Protein 7UR7 (pdb70)

B-factor: mean 27.17, std 12.38, range [11.88, 87.02]

Solvent-accessible surface area: 4548 Å² total; per-residue (Å²): 87,143,26,49,111,69,0,57,83,15,68,161,116,109,70,29,0,58,0,45,32,132,92,69,100,77,28,94,21,126,15,68,92,27,17,158,89,11,0,16,13,113,102,143,88,172,75,69,158,14,65,10,171,17,13,124,60,5,86,38,99,128,226

Secondary structure (DSSP, 8-state):
-HHHHHHHHHHHTT--EEEEETTS-EEEE---EE-SSEEEEE-SS-EEEEEGGGEEEEEE---

Structure (mmCIF, N/CA/C/O backbone):
data_7UR7
#
_entry.id   7UR7
#
_cell.length_a   42.191
_cell.length_b   42.191
_cell.length_c   68.450
_cell.angle_alpha   90.000
_cell.angle_beta   90.000
_cell.angle_gamma   120.000
#
_symmetry.space_group_name_H-M   'P 31 2 1'
#
loop_
_entity.id
_entity.type
_entity.pdbx_description
1 polymer 17_bp_sh3
2 water water
#
loop_
_atom_site.group_PDB
_atom_site.id
_atom_site.type_symbol
_atom_site.label_atom_id
_atom_site.label_alt_id
_atom_site.label_comp_id
_atom_site.label_asym_id
_atom_site.label_entity_id
_atom_site.label_seq_id
_atom_site.pdbx_PDB_ins_code
_atom_site.Cartn_x
_atom_site.Cartn_y
_atom_site.Cartn_z
_atom_site.occupancy
_atom_site.B_iso_or_equiv
_atom_site.auth_seq_id
_atom_site.auth_comp_id
_atom_site.auth_asym_id
_atom_site.auth_atom_id
_atom_site.pdbx_PDB_model_num
ATOM 1 N N . SER A 1 2 ? -9.10576 -10.61095 -10.55140 1.000 22.93734 1 SER A N 1
ATOM 2 C CA . SER A 1 2 ? -8.47071 -11.94977 -10.59365 1.000 19.36088 1 SER A CA 1
ATOM 3 C C . SER A 1 2 ? -7.95066 -12.42343 -9.24425 1.000 17.98434 1 SER A C 1
ATOM 4 O O . SER A 1 2 ? -7.13384 -11.76708 -8.61073 1.000 18.64491 1 SER A O 1
ATOM 12 N N . GLU A 1 3 ? -8.38521 -13.62525 -8.86252 1.000 16.97898 2 GLU A N 1
ATOM 13 C CA . GLU A 1 3 ? -7.95508 -14.20150 -7.59494 1.000 17.45533 2 GLU A CA 1
ATOM 14 C C . GLU A 1 3 ? -6.47210 -14.51665 -7.62901 1.000 16.32633 2 GLU A C 1
ATOM 15 O O . GLU A 1 3 ? -5.74773 -14.21850 -6.67575 1.000 18.00273 2 GLU A O 1
ATOM 27 N N . VAL A 1 4 ? -6.00171 -15.07817 -8.74042 1.000 16.01827 3 VAL A N 1
ATOM 28 C CA . VAL A 1 4 ? -4.58749 -15.38483 -8.85168 1.000 14.65506 3 VAL A CA 1
ATOM 29 C C . VAL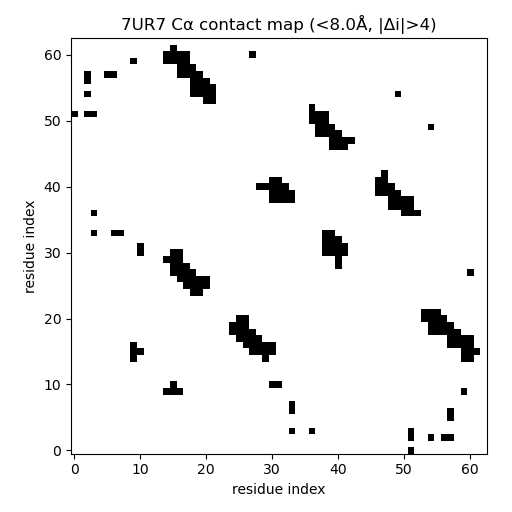 A 1 4 ? -3.76162 -14.11569 -8.87895 1.000 15.61563 3 VAL A C 1
ATOM 30 O O . VAL A 1 4 ? -2.67110 -14.06549 -8.30522 1.000 15.89729 3 VAL A O 1
ATOM 43 N N . LYS A 1 5 ? -4.24575 -13.07622 -9.56677 1.000 15.72627 4 LYS A N 1
ATOM 44 C CA . LYS A 1 5 ? -3.49850 -11.82696 -9.61937 1.000 17.44744 4 LYS A CA 1
ATOM 45 C C . LYS A 1 5 ? -3.25938 -11.27464 -8.21972 1.000 17.53953 4 LYS A C 1
ATOM 46 O O . LYS A 1 5 ? -2.16082 -10.81985 -7.89661 1.000 17.52638 4 LYS A O 1
ATOM 65 N N . GLU A 1 6 ? -4.29911 -11.27196 -7.38585 1.000 18.22125 5 GLU A N 1
ATOM 66 C CA . GLU A 1 6 ? -4.14597 -10.76986 -6.02704 1.000 20.96378 5 GLU A CA 1
ATOM 67 C C . GLU A 1 6 ? -3.07081 -11.53840 -5.27313 1.000 19.33452 5 GLU A C 1
ATOM 68 O O . GLU A 1 6 ? -2.27657 -10.95320 -4.52733 1.000 20.25820 5 GLU A O 1
ATOM 80 N N . LEU A 1 7 ? -3.04157 -12.85143 -5.43020 1.000 18.12915 6 LEU A N 1
ATOM 81 C CA . LEU A 1 7 ? -2.03054 -13.63865 -4.74211 1.000 18.38701 6 LEU A CA 1
ATOM 82 C C . LEU A 1 7 ? -0.63478 -13.37017 -5.29533 1.000 16.41051 6 LEU A C 1
ATOM 83 O O . LEU A 1 7 ? 0.32101 -13.23133 -4.52343 1.000 17.50528 6 LEU A O 1
ATOM 99 N N . LEU A 1 8 ? -0.50060 -13.25957 -6.62338 1.000 15.48411 7 LEU A N 1
ATOM 100 C CA . LEU A 1 8 ? 0.79566 -12.92513 -7.20924 1.000 15.51564 7 LEU A CA 1
ATOM 101 C C . LEU A 1 8 ? 1.30364 -11.59134 -6.67573 1.000 16.75255 7 LEU A C 1
ATOM 102 O O . LEU A 1 8 ? 2.49062 -11.45127 -6.36576 1.000 16.38420 7 LEU A O 1
ATOM 118 N N . GLU A 1 9 ? 0.40670 -10.61085 -6.52878 1.000 17.37643 8 GLU A N 1
ATOM 119 C CA . GLU A 1 9 ? 0.80636 -9.30202 -6.01450 1.000 19.31874 8 GLU A CA 1
ATOM 120 C C . GLU A 1 9 ? 1.32848 -9.40814 -4.58725 1.000 18.97661 8 GLU A C 1
ATOM 121 O O . GLU A 1 9 ? 2.32488 -8.76975 -4.22982 1.000 20.29507 8 GLU A O 1
ATOM 133 N N . GLU A 1 10 ? 0.69914 -10.24802 -3.77105 1.000 19.91092 9 GLU A N 1
ATOM 134 C CA . GLU A 1 10 ? 1.20089 -10.46651 -2.42110 1.000 21.14794 9 GLU A CA 1
ATOM 135 C C . GLU A 1 10 ? 2.58940 -11.10472 -2.43514 1.000 19.10827 9 GLU A C 1
ATOM 136 O O . GLU A 1 10 ? 3.48286 -10.68736 -1.69300 1.000 21.35041 9 GLU A O 1
ATOM 148 N N . PHE A 1 11 ? 2.78827 -12.14491 -3.24663 1.000 18.01596 10 PHE A N 1
ATOM 149 C CA . PHE A 1 11 ? 4.10132 -12.78145 -3.26112 1.000 17.93435 10 PHE A CA 1
ATOM 150 C C . PHE A 1 11 ? 5.17088 -11.80976 -3.75306 1.000 18.11587 10 PHE A C 1
ATOM 151 O O . PHE A 1 11 ? 6.28807 -11.77110 -3.22343 1.000 18.69230 10 PHE A O 1
ATOM 168 N N . LEU A 1 12 ? 4.84764 -11.01006 -4.76709 1.000 17.88704 11 LEU A N 1
ATOM 169 C CA . LEU A 1 12 ? 5.80867 -10.02713 -5.24916 1.000 19.07661 11 LEU A CA 1
ATOM 170 C C . LEU A 1 12 ? 6.13021 -9.01077 -4.15962 1.000 20.11621 11 LEU A C 1
ATOM 171 O O . LEU A 1 12 ? 7.30001 -8.68684 -3.93390 1.000 21.15834 11 LEU A O 1
ATOM 187 N N . LYS A 1 13 ? 5.10487 -8.51783 -3.45207 1.000 22.00589 12 LYS A N 1
ATOM 188 C CA . LYS A 1 13 ? 5.33333 -7.56451 -2.36867 1.000 24.19833 12 LYS A CA 1
ATOM 189 C C . LYS A 1 13 ? 6.24188 -8.14664 -1.29597 1.000 23.49553 12 LYS A C 1
ATOM 190 O O . LYS A 1 13 ? 7.08470 -7.43999 -0.73739 1.000 25.06141 12 LYS A O 1
ATOM 209 N N . ARG A 1 14 ? 6.06112 -9.42027 -0.96885 1.000 21.95593 13 ARG A N 1
ATOM 210 C CA . ARG A 1 14 ? 6.85455 -10.08087 0.05541 1.000 22.50073 13 ARG A CA 1
ATOM 211 C C . ARG A 1 14 ? 8.16473 -10.64920 -0.46993 1.000 21.38478 13 ARG A C 1
ATOM 212 O O . ARG A 1 14 ? 8.90384 -11.26992 0.30209 1.000 22.82435 13 ARG A O 1
ATOM 233 N N . ASN A 1 15 ? 8.46788 -10.46354 -1.75429 1.000 20.00304 14 ASN A N 1
ATOM 234 C CA . ASN A 1 15 ? 9.73540 -10.90437 -2.32494 1.000 20.19250 14 ASN A CA 1
ATOM 235 C C . ASN A 1 15 ? 9.87526 -12.42233 -2.26055 1.000 18.33439 14 ASN A C 1
ATOM 236 O O . ASN A 1 15 ? 10.96120 -12.95168 -2.00751 1.000 19.02127 14 ASN A O 1
ATOM 247 N N . LYS A 1 16 ? 8.77256 -13.13734 -2.52220 1.000 17.26053 15 LYS A N 1
ATOM 248 C CA . LYS A 1 16 ? 8.80802 -14.58614 -2.42924 1.000 16.77105 15 LYS A CA 1
ATOM 249 C C . LYS A 1 16 ? 8.78736 -15.23683 -3.80411 1.000 15.43402 15 LYS A C 1
ATOM 250 O O . LYS A 1 16 ? 8.01566 -14.80881 -4.66560 1.000 15.66828 15 LYS A O 1
ATOM 269 N N . PRO A 1 17 ? 9.56012 -16.30725 -4.00913 1.000 14.56021 16 PRO A N 1
ATOM 270 C CA . PRO A 1 17 ? 9.51135 -17.03920 -5.28721 1.000 13.49962 16 PRO A CA 1
ATOM 271 C C . PRO A 1 17 ? 8.25147 -17.88610 -5.33426 1.000 12.70476 16 PRO A C 1
ATOM 272 O O . PRO A 1 17 ? 7.66520 -18.20303 -4.28849 1.000 13.69687 16 PRO A O 1
ATOM 283 N N . VAL A 1 18 ? 7.80801 -18.20597 -6.56290 1.000 12.56550 17 VAL A N 1
ATOM 284 C CA . VAL A 1 18 ? 6.50674 -18.80650 -6.78252 1.000 12.92593 17 VAL A CA 1
ATOM 285 C C . VAL A 1 18 ? 6.58891 -20.06343 -7.63084 1.000 13.41008 17 VAL A C 1
ATOM 286 O O . VAL A 1 18 ? 7.53858 -20.28911 -8.38003 1.000 13.43404 17 VAL A O 1
ATOM 299 N N . ARG A 1 19 ? 5.52994 -20.86616 -7.50363 1.000 13.67857 18 ARG A N 1
ATOM 300 C CA . ARG A 1 19 ? 5.27263 -22.03306 -8.33818 1.000 14.03390 18 ARG A CA 1
ATOM 301 C C . ARG A 1 19 ? 3.94309 -21.79872 -9.04490 1.000 13.94435 18 ARG A C 1
ATOM 302 O O . ARG A 1 19 ? 2.89214 -21.81559 -8.41384 1.000 15.25503 18 ARG A O 1
ATOM 323 N N . ILE A 1 20 ? 3.99117 -21.55143 -10.34387 1.000 13.05228 19 ILE A N 1
ATOM 324 C CA . ILE A 1 20 ? 2.80465 -21.25234 -11.14008 1.000 13.22071 19 ILE A CA 1
ATOM 325 C C . ILE A 1 20 ? 2.38162 -22.52800 -11.85515 1.000 14.27339 19 ILE A C 1
ATOM 326 O O . ILE A 1 20 ? 3.14973 -23.08951 -12.64141 1.000 16.41831 19 ILE A O 1
ATOM 342 N N . HIS A 1 21 ? 1.15938 -22.97245 -11.59740 1.000 15.22888 20 HIS A N 1
ATOM 343 C CA . HIS A 1 21 ? 0.58680 -24.14301 -12.24298 1.000 17.67646 20 HIS A CA 1
ATOM 344 C C . HIS A 1 21 ? -0.20579 -23.64001 -13.44280 1.000 15.77361 20 HIS A C 1
ATOM 345 O O . HIS A 1 21 ? -1.26225 -23.02078 -13.29407 1.000 15.78684 20 HIS A O 1
ATOM 359 N N . HIS A 1 22 ? 0.35766 -23.85855 -14.61667 1.000 16.71576 21 HIS A N 1
ATOM 360 C CA . HIS A 1 22 ? -0.22547 -23.39804 -15.85005 1.000 17.55281 21 HIS A CA 1
ATOM 361 C C . HIS A 1 22 ? -1.24270 -24.40213 -16.34859 1.000 21.03459 21 HIS A C 1
ATOM 362 O O . HIS A 1 22 ? -1.14718 -25.60254 -16.08167 1.000 23.78217 21 HIS A O 1
ATOM 376 N N . LYS A 1 23 ? -2.23705 -23.89801 -17.07730 1.000 20.20578 22 LYS A N 1
ATOM 377 C CA . LYS A 1 23 ? -3.32800 -24.77076 -17.48806 1.000 22.66368 22 LYS A CA 1
ATOM 378 C C . LYS A 1 23 ? -2.79811 -25.98257 -18.23456 1.000 22.49009 22 LYS A C 1
ATOM 379 O O . LYS A 1 23 ? -3.46738 -27.01885 -18.27846 1.000 23.62175 22 LYS A O 1
ATOM 398 N N . ASN A 1 24 ? -1.61158 -25.87561 -18.82313 1.000 21.46891 23 ASN A N 1
ATOM 399 C CA . ASN A 1 24 ? -1.04349 -26.95340 -19.61915 1.000 20.52412 23 ASN A CA 1
ATOM 400 C C . ASN A 1 24 ? -0.35707 -28.01963 -18.77442 1.000 22.58218 23 ASN A C 1
ATOM 401 O O . ASN A 1 24 ? 0.21585 -28.96363 -19.33179 1.000 22.44529 23 ASN A O 1
ATOM 412 N N . GLY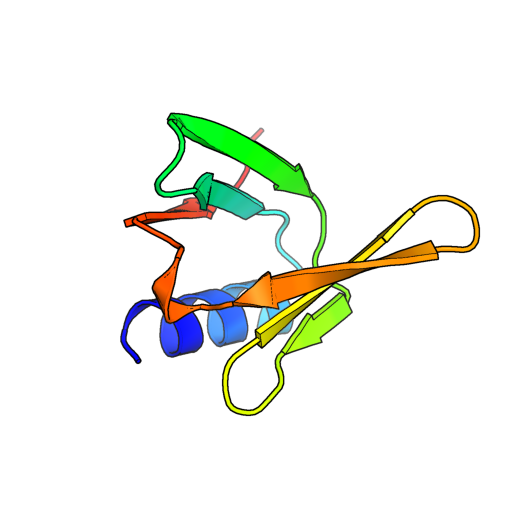 A 1 25 ? -0.46583 -27.93010 -17.44848 1.000 21.37432 24 GLY A N 1
ATOM 413 C CA . GLY A 1 25 ? 0.14578 -28.89085 -16.56356 1.000 23.51651 24 GLY A CA 1
ATOM 414 C C . GLY A 1 25 ? 1.55968 -28.57201 -16.13162 1.000 25.80621 24 GLY A C 1
ATOM 415 O O . GLY A 1 25 ? 2.06147 -29.22935 -15.20127 1.000 27.13527 24 GLY A O 1
ATOM 419 N N . GLU A 1 26 ? 2.21738 -27.59075 -16.76391 1.000 25.25098 25 GLU A N 1
ATOM 420 C CA . GLU A 1 26 ? 3.55993 -27.22528 -16.34699 1.000 25.78792 25 GLU A CA 1
ATOM 421 C C . GLU A 1 26 ? 3.50996 -26.52507 -15.00629 1.000 23.42707 25 GLU A C 1
ATOM 422 O O . GLU A 1 26 ? 2.56835 -25.78913 -14.69787 1.000 24.19820 25 GLU A O 1
ATOM 434 N N . GLU A 1 27 ? 4.54799 -26.74279 -14.23224 1.000 21.51903 26 GLU A N 1
ATOM 435 C CA . GLU A 1 27 ? 4.79418 -26.04068 -12.98962 1.000 21.51111 26 GLU A CA 1
ATOM 436 C C . GLU A 1 27 ? 5.98488 -25.12795 -13.24813 1.000 18.94243 26 GLU A C 1
ATOM 437 O O . GLU A 1 27 ? 7.11335 -25.59688 -13.42503 1.000 21.68461 26 GLU A O 1
ATOM 449 N N . ILE A 1 28 ? 5.71858 -23.83358 -13.29482 1.000 16.31314 27 ILE A N 1
ATOM 450 C CA . ILE A 1 28 ? 6.70546 -22.81751 -13.62765 1.000 14.62348 27 ILE A CA 1
ATOM 451 C C . ILE A 1 28 ? 7.17163 -22.20476 -12.31551 1.000 14.47866 27 ILE A C 1
ATOM 452 O O . ILE A 1 28 ? 6.43311 -21.47264 -11.65496 1.000 14.74458 27 ILE A O 1
ATOM 468 N N . LYS A 1 29 ? 8.40018 -22.52558 -11.93382 1.000 14.30759 28 LYS A N 1
ATOM 469 C CA . LYS A 1 29 ? 8.98144 -22.10768 -10.66357 1.000 14.64719 28 LYS A CA 1
ATOM 470 C C . LYS A 1 29 ? 10.00275 -21.01641 -10.95432 1.000 13.80745 28 LYS A C 1
ATOM 471 O O . LYS A 1 29 ? 10.99859 -21.25914 -11.6485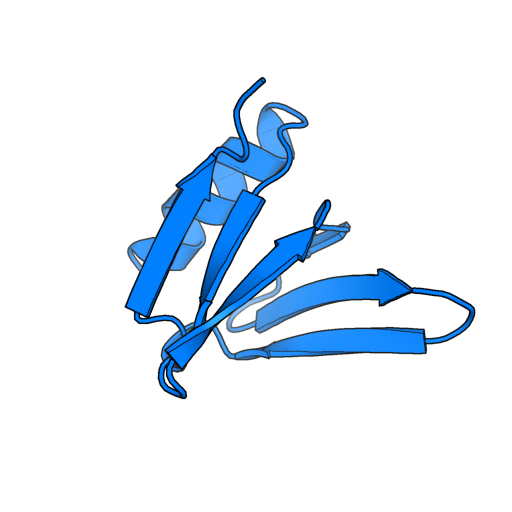3 1.000 14.44715 28 LYS A O 1
ATOM 490 N N . VAL A 1 30 ? 9.72521 -19.80974 -10.46373 1.000 12.83128 29 VAL A N 1
ATOM 491 C CA . VAL A 1 30 ? 10.47210 -18.62598 -10.84052 1.000 13.46281 29 VAL A CA 1
ATOM 492 C C . VAL A 1 30 ? 10.30800 -17.54688 -9.79060 1.000 13.35486 29 VAL A C 1
ATOM 493 O O . VAL A 1 30 ? 9.41096 -17.60750 -8.94495 1.000 14.06030 29 VAL A O 1
ATOM 506 N N . ARG A 1 31 ? 11.11158 -16.50368 -9.91783 1.000 13.28116 30 ARG A N 1
ATOM 507 C CA . ARG A 1 31 ? 10.89623 -15.23583 -9.23531 1.000 13.96029 30 ARG A CA 1
ATOM 508 C C . ARG A 1 31 ? 10.24166 -14.28033 -10.22807 1.000 14.40505 30 ARG A C 1
ATOM 509 O O . ARG A 1 31 ? 10.72508 -14.12532 -11.35316 1.000 16.67076 30 ARG A O 1
ATOM 530 N N . ILE A 1 32 ? 9.14491 -13.67113 -9.85472 1.000 15.54462 31 ILE A N 1
ATOM 531 C CA . ILE A 1 32 ? 8.44835 -12.80575 -10.80222 1.000 16.27727 31 ILE A CA 1
ATOM 532 C C . ILE A 1 32 ? 8.97995 -11.38012 -10.72444 1.000 17.16324 31 ILE A C 1
ATOM 533 O O . ILE A 1 32 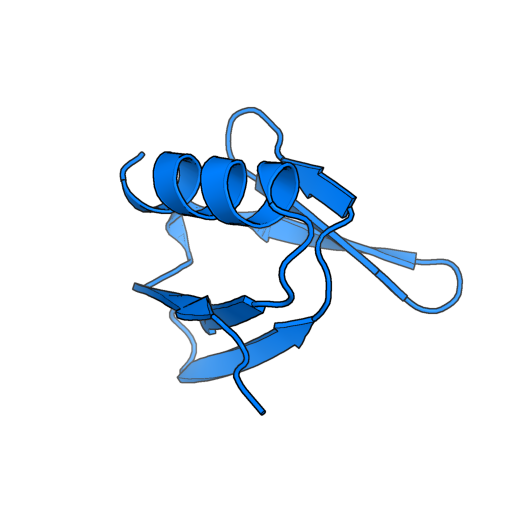? 9.51771 -10.92894 -9.70474 1.000 18.48958 31 ILE A O 1
ATOM 549 N N . THR A 1 33 ? 8.87055 -10.68404 -11.85468 1.000 17.72645 32 THR A N 1
ATOM 550 C CA . THR A 1 33 ? 9.40111 -9.33805 -12.00865 1.000 19.45028 32 THR A CA 1
ATOM 551 C C . THR A 1 33 ? 8.33508 -8.25781 -12.09631 1.000 21.03728 32 THR A C 1
ATOM 552 O O . THR A 1 33 ? 8.56848 -7.14107 -11.62894 1.000 23.42693 32 THR A O 1
ATOM 563 N N . HIS A 1 34 ? 7.18058 -8.55693 -12.68155 1.000 19.38986 33 HIS A N 1
ATOM 564 C CA . HIS A 1 34 ? 6.18933 -7.54182 -12.99521 1.000 20.18199 33 HIS A CA 1
ATOM 565 C C . HIS A 1 34 ? 4.82957 -8.21327 -13.08494 1.000 19.25027 33 HIS A C 1
ATOM 566 O O . HIS A 1 34 ? 4.71765 -9.35033 -13.55418 1.000 19.02662 33 HIS A O 1
ATOM 580 N N . ILE A 1 35 ? 3.80876 -7.51146 -12.60904 1.000 19.22656 34 ILE A N 1
ATOM 581 C CA . ILE A 1 35 ? 2.42115 -7.92296 -12.76994 1.000 19.27143 34 ILE A CA 1
ATOM 582 C C . ILE A 1 35 ? 1.70172 -6.78311 -13.47002 1.000 21.46369 34 ILE A C 1
ATOM 583 O O . ILE A 1 35 ? 1.66547 -5.66118 -12.95457 1.000 23.47171 34 ILE A O 1
ATOM 599 N N . GLY A 1 36 ? 1.12767 -7.07791 -14.63425 1.000 22.68228 35 GLY A N 1
ATOM 600 C CA . GLY A 1 36 ? 0.34408 -6.13074 -15.38931 1.000 24.55616 35 GLY A CA 1
ATOM 601 C C . GLY A 1 36 ? -1.14231 -6.28284 -15.13593 1.000 27.37753 35 GLY A C 1
ATOM 602 O O . GLY A 1 36 ? -1.58311 -6.90490 -14.16788 1.000 28.38291 35 GLY A O 1
ATOM 606 N N . GLU A 1 37 ? -1.92981 -5.68395 -16.02551 1.000 28.99622 36 GLU A N 1
ATOM 607 C CA . GLU A 1 37 ? -3.37339 -5.75558 -15.85568 1.000 32.16771 36 GLU A CA 1
ATOM 608 C C . GLU A 1 37 ? -3.84507 -7.20001 -15.87451 1.000 29.90427 36 GLU A C 1
ATOM 609 O O . GLU A 1 37 ? -4.67813 -7.60556 -15.05596 1.000 30.40690 36 GLU A O 1
ATOM 621 N N . ASP A 1 38 ? -3.29831 -7.99601 -16.78575 1.000 28.98046 37 ASP A N 1
ATOM 622 C CA . ASP A 1 38 ? -3.80461 -9.33592 -17.03856 1.000 30.05694 37 ASP A CA 1
ATOM 623 C C . ASP A 1 38 ? -2.68132 -10.34655 -17.20783 1.000 24.33776 37 ASP A C 1
ATOM 624 O O . ASP A 1 38 ? -2.95391 -11.48555 -17.60673 1.000 21.47438 37 ASP A O 1
ATOM 633 N N . THR A 1 39 ? -1.43731 -9.96811 -16.92170 1.000 21.84535 38 THR A N 1
ATOM 634 C CA . THR A 1 39 ? -0.29110 -10.81943 -17.18561 1.000 20.40048 38 THR A CA 1
ATOM 635 C C . THR A 1 39 ? 0.67005 -10.77632 -16.00517 1.000 17.95280 38 THR A C 1
ATOM 636 O O . THR A 1 39 ? 0.63098 -9.87262 -15.16752 1.000 19.70815 38 THR A O 1
ATOM 647 N N . VAL A 1 40 ? 1.51457 -11.79225 -15.92320 1.000 15.74735 39 VAL A N 1
ATOM 648 C CA . VAL A 1 40 ? 2.62705 -11.80352 -14.99003 1.000 15.97091 39 VAL A CA 1
ATOM 649 C C . VAL A 1 40 ? 3.87099 -12.15894 -15.77843 1.000 14.84190 39 VAL A C 1
ATOM 650 O O . VAL A 1 40 ? 3.81069 -12.94694 -16.73511 1.000 15.52621 39 VAL A O 1
ATOM 663 N N . GLU A 1 41 ? 4.98624 -11.54687 -15.41101 1.000 15.41040 40 GLU A N 1
ATOM 664 C CA . GLU A 1 41 ? 6.21687 -11.67658 -16.15975 1.000 17.65796 40 GLU A CA 1
ATOM 665 C C . GLU A 1 41 ? 7.37055 -12.12197 -15.27094 1.000 15.85257 40 GLU A C 1
ATOM 666 O O . GLU A 1 41 ? 7.38702 -11.88037 -14.05557 1.000 16.91312 40 GLU A O 1
ATOM 678 N N . PHE A 1 42 ? 8.33726 -12.78593 -15.90115 1.000 16.07098 41 PHE A N 1
ATOM 679 C CA . PHE A 1 42 ? 9.63247 -13.08521 -15.30926 1.000 17.12894 41 PHE A CA 1
ATOM 680 C C . PHE A 1 42 ? 10.66799 -12.88964 -16.40905 1.000 17.33963 41 PHE A C 1
ATOM 681 O O . PHE A 1 42 ? 10.35470 -12.87200 -17.60156 1.000 17.26311 41 PHE A O 1
ATOM 698 N N . GLU A 1 43 ? 11.90304 -12.69096 -16.02035 1.000 22.53496 42 GLU A N 1
ATOM 699 C CA . GLU A 1 43 ? 12.94833 -12.44110 -16.99225 1.000 27.42502 42 GLU A CA 1
ATOM 700 C C . GLU A 1 43 ? 13.92074 -13.59148 -16.91013 1.000 28.35146 42 GLU A C 1
ATOM 701 O O . GLU A 1 43 ? 14.21704 -14.09964 -15.82365 1.000 31.43843 42 GLU A O 1
ATOM 713 N N . LEU A 1 44 ? 14.39465 -14.01982 -18.06122 1.000 27.39080 43 LEU A N 1
ATOM 714 C CA . LEU A 1 44 ? 15.33470 -15.12408 -18.08359 1.000 29.81728 43 LEU A CA 1
ATOM 715 C C . LEU A 1 44 ? 16.22474 -14.92014 -19.29300 1.000 23.46663 43 LEU A C 1
ATOM 716 O O . LEU A 1 44 ? 15.77623 -15.09387 -20.43738 1.000 19.71614 43 LEU A O 1
ATOM 732 N N . ASN A 1 45 ? 17.46177 -14.48681 -19.05863 1.000 22.48222 44 ASN A N 1
ATOM 733 C CA . ASN A 1 45 ? 18.50604 -14.56681 -20.07347 1.000 20.47421 44 ASN A CA 1
ATOM 734 C C . ASN A 1 45 ? 18.19896 -13.76126 -21.33350 1.000 20.68466 44 ASN A C 1
ATOM 735 O O . ASN A 1 45 ? 18.29863 -14.26792 -22.44705 1.000 21.84789 44 ASN A O 1
ATOM 746 N N . GLY A 1 46 ? 17.86850 -12.48100 -21.15997 1.000 21.51889 45 GLY A N 1
ATOM 747 C CA . GLY A 1 46 ? 17.64656 -11.60374 -22.28004 1.000 21.88207 45 GLY A CA 1
ATOM 748 C C . GLY A 1 46 ? 16.26083 -11.68052 -22.84767 1.000 21.22423 45 GLY A C 1
ATOM 749 O O . GLY A 1 46 ? 16.02112 -11.15438 -23.94786 1.000 21.92683 45 GLY A O 1
ATOM 753 N N . ARG A 1 47 ? 15.34437 -12.30270 -22.12736 1.000 20.45295 46 ARG A N 1
ATOM 754 C CA . ARG A 1 47 ? 13.99903 -12.46261 -22.58913 1.000 20.12661 46 ARG A CA 1
ATOM 755 C C . ARG A 1 47 ? 13.04997 -12.24455 -21.43803 1.000 17.15542 46 ARG A C 1
ATOM 756 O O . ARG A 1 47 ? 13.27221 -12.70947 -20.32230 1.000 20.88194 46 ARG A O 1
ATOM 777 N N . THR A 1 48 ? 11.97252 -11.57567 -21.73135 1.000 15.93156 47 THR A N 1
ATOM 778 C CA . THR A 1 48 ? 10.84377 -11.52087 -20.83347 1.000 16.69744 47 THR A CA 1
ATOM 779 C C . THR A 1 48 ? 9.85639 -12.60448 -21.23313 1.000 16.68684 47 THR A C 1
ATOM 780 O O . THR A 1 48 ? 9.54264 -12.77520 -22.42146 1.000 19.32904 47 THR A O 1
ATOM 791 N N . HIS A 1 49 ? 9.42985 -13.37683 -20.25319 1.000 15.74986 48 HIS A N 1
ATOM 792 C CA . HIS A 1 49 ? 8.38536 -14.36493 -20.43164 1.000 15.53163 48 HIS A CA 1
ATOM 793 C C . HIS A 1 49 ? 7.12471 -13.79895 -19.81812 1.000 16.45263 48 HIS A C 1
ATOM 794 O O . HIS A 1 49 ? 7.13536 -13.39253 -18.65568 1.000 19.54222 48 HIS A O 1
ATOM 808 N N . ARG A 1 50 ? 6.03619 -13.82679 -20.55521 1.000 15.17361 49 ARG A N 1
ATOM 809 C CA . ARG A 1 50 ? 4.77385 -13.28412 -20.09109 1.000 17.30282 49 ARG A CA 1
ATOM 810 C C . ARG A 1 50 ? 3.72775 -14.38417 -20.10181 1.000 17.97372 49 ARG A C 1
ATOM 811 O O . ARG A 1 50 ? 3.57010 -15.09917 -21.10383 1.000 19.62388 49 ARG A O 1
ATOM 832 N N . ILE A 1 51 ? 3.03396 -14.52211 -18.97892 1.000 15.99215 50 ILE A N 1
ATOM 833 C CA . ILE A 1 51 ? 1.98261 -15.50727 -18.81525 1.000 16.53425 50 ILE A CA 1
ATOM 834 C C . ILE A 1 51 ? 0.68498 -14.75589 -18.61362 1.000 15.64460 50 ILE A C 1
ATOM 835 O O . ILE A 1 51 ? 0.61665 -13.83967 -17.78575 1.000 16.58944 50 ILE A O 1
ATOM 851 N N . ASN A 1 52 ? -0.35109 -15.14598 -19.34691 1.000 14.91301 51 ASN A N 1
ATOM 852 C CA . ASN A 1 52 ? -1.66933 -14.58690 -19.10798 1.000 15.56311 51 ASN A CA 1
ATOM 853 C C . ASN A 1 52 ? -2.23281 -15.17020 -17.82376 1.000 15.31025 51 ASN A C 1
ATOM 854 O O . ASN A 1 52 ? -2.23741 -16.38981 -17.64213 1.000 15.06828 51 ASN A O 1
ATOM 865 N N . ILE A 1 53 ? -2.73378 -14.30603 -16.93945 1.000 14.66562 52 ILE A N 1
ATOM 866 C CA . ILE A 1 53 ? -3.18197 -14.79395 -15.64370 1.000 15.38930 52 ILE A CA 1
ATOM 867 C C . ILE A 1 53 ? -4.37747 -15.71387 -15.80858 1.000 15.14978 52 ILE A C 1
ATOM 868 O O . ILE A 1 53 ? -4.54009 -16.66118 -15.03972 1.000 14.95776 52 ILE A O 1
ATOM 884 N N . LYS A 1 54 ? -5.19972 -15.50631 -16.83878 1.000 14.78660 53 LYS A N 1
ATOM 885 C CA . LYS A 1 54 ? -6.33307 -16.39350 -17.04376 1.000 15.02868 53 LYS A CA 1
ATOM 886 C C . LYS A 1 54 ? -5.91375 -17.80811 -17.41721 1.000 14.75225 53 LYS A C 1
ATOM 887 O O . LYS A 1 54 ? -6.76886 -18.69744 -17.36434 1.000 14.52609 53 LYS A O 1
ATOM 906 N N . ASP A 1 55 ? -4.64146 -18.03260 -17.77480 1.000 13.67069 54 ASP A N 1
ATOM 907 C CA . ASP A 1 55 ? -4.12841 -19.35129 -18.09912 1.000 13.83124 54 ASP A CA 1
ATOM 908 C C . ASP A 1 55 ? -3.54835 -20.07777 -16.89271 1.000 13.39952 54 ASP A 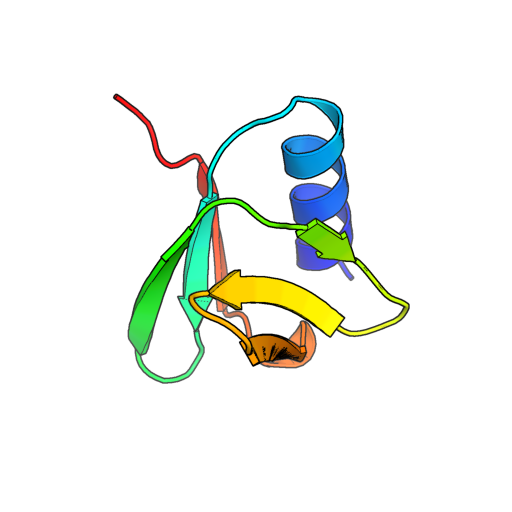C 1
ATOM 909 O O . ASP A 1 55 ? -3.02918 -21.18308 -17.04656 1.000 14.86554 54 ASP A O 1
ATOM 918 N N . ILE A 1 56 ? -3.59953 -19.48128 -15.70650 1.000 12.82587 55 ILE A N 1
ATOM 919 C CA . ILE A 1 56 ? -3.00108 -20.02838 -14.49801 1.000 12.85220 55 ILE A CA 1
ATOM 920 C C . ILE A 1 56 ? -4.07229 -20.73909 -13.69293 1.000 13.88916 55 ILE A C 1
ATOM 921 O O . ILE A 1 56 ? -5.08701 -20.13865 -13.32476 1.000 15.23400 55 ILE A O 1
ATOM 937 N N . L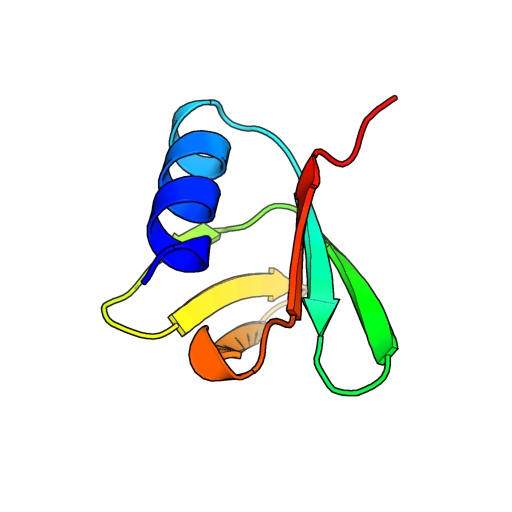EU A 1 57 ? -3.82729 -22.01489 -13.41631 1.000 14.92881 56 LEU A N 1
ATOM 938 C CA . LEU A 1 57 ? -4.72888 -22.77327 -12.56197 1.000 18.10015 56 LEU A CA 1
ATOM 939 C C . LEU A 1 57 ? -4.56212 -22.38874 -11.09815 1.000 19.47139 56 LEU A C 1
ATOM 940 O O . LEU A 1 57 ? -5.55086 -22.26380 -10.37004 1.000 22.43733 56 LEU A O 1
ATOM 956 N N . ASP A 1 58 ? -3.32128 -22.20365 -10.65266 1.000 17.69491 57 ASP A N 1
ATOM 957 C CA . ASP A 1 58 ? -3.00598 -22.00356 -9.24564 1.000 18.43702 57 ASP A CA 1
ATOM 958 C C . ASP A 1 58 ? -1.60901 -21.40759 -9.15044 1.000 16.16312 57 ASP A C 1
ATOM 959 O O . ASP A 1 58 ? -0.78044 -21.59781 -10.03901 1.000 14.71828 57 ASP A O 1
ATOM 968 N N . VAL A 1 59 ? -1.34309 -20.73168 -8.02712 1.000 16.20249 58 VAL A N 1
ATOM 969 C CA . VAL A 1 59 ? 0.00146 -20.29076 -7.67312 1.000 15.16840 58 VAL A CA 1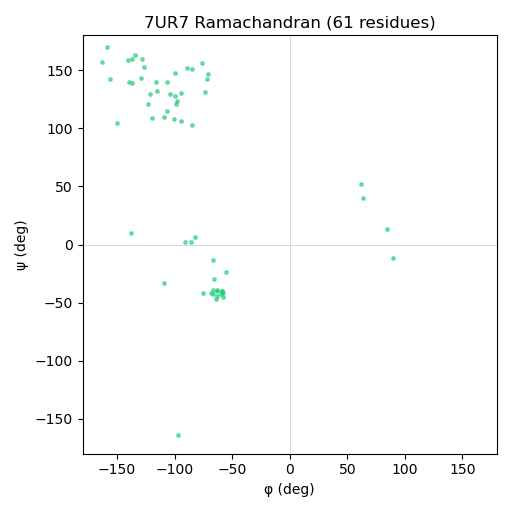
ATOM 970 C C . VAL A 1 59 ? 0.21364 -20.57277 -6.19516 1.000 15.92346 58 VAL A C 1
ATOM 971 O O . VAL A 1 59 ? -0.69279 -20.38537 -5.36979 1.000 17.66578 58 VAL A O 1
ATOM 984 N N . LYS A 1 60 ? 1.41362 -21.04597 -5.87390 1.000 15.79985 59 LYS A N 1
ATOM 985 C CA . LYS A 1 60 ? 1.82122 -21.33219 -4.51074 1.000 17.08966 59 LYS A CA 1
ATOM 986 C C . LYS A 1 60 ? 3.21438 -20.76339 -4.31174 1.000 14.73412 59 LYS A C 1
ATOM 987 O O . LYS A 1 60 ? 3.91026 -20.46521 -5.28066 1.000 15.41017 59 LYS A O 1
ATOM 1006 N N . GLU A 1 61 ? 3.62614 -20.61883 -3.05582 1.000 15.09974 60 GLU A N 1
ATOM 1007 C CA . GLU A 1 61 ? 4.99694 -20.21661 -2.77962 1.000 14.60234 60 GLU A CA 1
ATOM 1008 C C . GLU A 1 61 ? 5.95557 -21.35972 -3.08301 1.000 15.26817 60 GLU A C 1
ATOM 1009 O O . GLU A 1 61 ? 5.65179 -22.53238 -2.83738 1.000 16.11828 60 GLU A O 1
ATOM 1021 N N . TRP A 1 62 ? 7.11339 -21.01639 -3.62280 1.000 14.85504 61 TRP A N 1
ATOM 1022 C CA . TRP A 1 62 ? 8.20817 -21.96469 -3.79523 1.000 16.03675 61 TRP A CA 1
ATOM 1023 C C . TRP A 1 62 ? 8.95791 -21.97660 -2.47073 1.000 17.52643 61 TRP A C 1
ATOM 1024 O O . TRP A 1 62 ? 9.69165 -21.04024 -2.14368 1.000 18.50267 61 TRP A O 1
ATOM 1045 N N . LEU A 1 63 ? 8.71981 -23.01697 -1.68400 1.000 20.29783 62 LEU A N 1
ATOM 1046 C CA . LEU A 1 63 ? 9.19553 -23.08281 -0.31772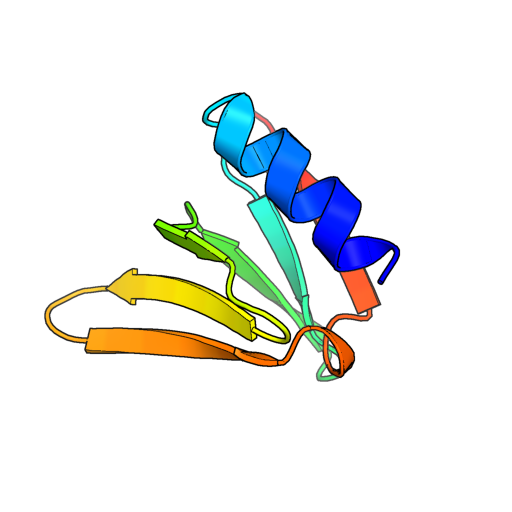 1.000 24.36418 62 LEU A CA 1
ATOM 1047 C C . LEU A 1 63 ? 10.45414 -23.92948 -0.24148 1.000 30.59904 62 LEU A C 1
ATOM 1048 O O . LEU A 1 63 ? 10.62606 -24.89191 -0.99370 1.000 31.69647 62 LEU A O 1
ATOM 1064 N N . GLU A 1 64 ? 11.32342 -23.56479 0.69377 1.000 37.44195 63 GLU A N 1
ATOM 1065 C CA . GLU A 1 64 ? 12.51342 -24.33619 1.01316 1.000 45.14285 63 GLU A CA 1
ATOM 1066 C C . GLU A 1 64 ? 12.08176 -25.50921 1.88696 1.000 46.12708 63 GLU A C 1
ATOM 1067 O O . GLU A 1 64 ? 12.47095 -26.65383 1.65714 1.000 46.04016 63 GLU A O 1
#

Radius of gyration: 10.6 Å; Cα contacts (8 Å, |Δi|>4): 109; chains: 1; bounding box: 27×23×24 Å

Foldseek 3Di:
DVQLVVLVVCLVVQFWKFWQFLVRDTDTGGWDDDDPFWTWDDDDHDIDIDGNVRTPDMDTPDD

Sequence (63 aa):
SEVKELLEEFLKRNKPVRIHHKNGEEIKVRITHIGEDTVEFELNGRTHRINIKDILDVKEWLE

Nearest PDB structures (foldseek):
  7ur7-assembly1_A  TM=1.016E+00  e=5.559E-12  synthetic construct
  6gwk-assembly4_W  TM=8.253E-01  e=1.858E-03  Caulobacter vibrioides CB15
  6gwk-assembly1_C  TM=8.156E-01  e=2.248E-03  Caulobacter vibrioides CB15
  6gwk-assembly3_O  TM=8.144E-01  e=3.088E-03  Caulobacter vibrioides CB15
  7og8-assembly1_A  TM=7.751E-01  e=4.521E-03  Neisseria meningitidis FAM18